Protein AF-A0A820QJJ1-F1 (afdb_monomer_lite)

Secondary structure (DSSP, 8-state):
--------HHHHHHHHHTTT----TTTSPPPS-TTTS-HHHHHHHHHHHHSTTTHHHHHHHHH-TTGGG-

Structure (mmCIF, N/CA/C/O backbone):
data_AF-A0A820QJJ1-F1
#
_entry.id   AF-A0A820QJJ1-F1
#
loop_
_atom_site.group_PDB
_atom_site.id
_atom_site.type_symbol
_atom_site.label_atom_id
_atom_site.label_alt_id
_atom_site.label_comp_id
_atom_site.label_asym_id
_atom_site.label_entity_id
_atom_site.label_seq_id
_atom_site.pdbx_PDB_ins_code
_atom_site.Cartn_x
_atom_site.Cartn_y
_atom_site.Cartn_z
_atom_site.occupancy
_atom_site.B_iso_or_equiv
_atom_site.auth_seq_id
_atom_site.auth_comp_id
_atom_site.auth_asym_id
_atom_site.auth_atom_id
_atom_site.pdbx_PDB_model_num
ATOM 1 N N . MET A 1 1 ? 15.876 -19.706 -21.105 1.00 37.44 1 MET A N 1
ATOM 2 C CA . MET A 1 1 ? 14.996 -18.519 -21.128 1.00 37.44 1 MET A CA 1
ATOM 3 C C . MET A 1 1 ? 15.220 -17.821 -19.815 1.00 37.44 1 MET A C 1
ATOM 5 O O . MET A 1 1 ? 14.521 -18.038 -18.836 1.00 37.44 1 MET A O 1
ATOM 9 N N . ASP A 1 2 ? 16.336 -17.123 -19.791 1.00 42.78 2 ASP A N 1
ATOM 10 C CA . ASP A 1 2 ? 16.892 -16.434 -18.653 1.00 42.78 2 ASP A CA 1
ATOM 11 C C . ASP A 1 2 ? 15.978 -15.242 -18.420 1.00 42.78 2 ASP A C 1
ATOM 13 O O . ASP A 1 2 ? 16.010 -14.271 -19.172 1.00 42.78 2 ASP A O 1
ATOM 17 N N . ALA A 1 3 ? 15.061 -15.393 -17.462 1.00 48.09 3 ALA A N 1
ATOM 18 C CA . ALA A 1 3 ? 14.289 -14.285 -16.941 1.00 48.09 3 ALA A CA 1
ATOM 19 C C . ALA A 1 3 ? 15.318 -13.262 -16.475 1.00 48.09 3 ALA A C 1
ATOM 21 O O . ALA A 1 3 ? 16.014 -13.473 -15.481 1.00 48.09 3 ALA A O 1
ATOM 22 N N . ASP A 1 4 ? 15.491 -12.241 -17.302 1.00 50.44 4 ASP A N 1
ATOM 23 C CA . ASP A 1 4 ? 16.337 -11.089 -17.101 1.00 50.44 4 ASP A CA 1
ATOM 24 C C . ASP A 1 4 ? 16.053 -10.582 -15.687 1.00 50.44 4 ASP A C 1
ATOM 26 O O . ASP A 1 4 ? 15.040 -9.936 -15.432 1.00 50.44 4 ASP A O 1
ATOM 30 N N . LYS A 1 5 ? 16.914 -10.968 -14.736 1.00 59.28 5 LYS A N 1
ATOM 31 C CA . LYS A 1 5 ? 16.895 -10.538 -13.334 1.00 59.28 5 LYS A CA 1
ATOM 32 C C . LYS A 1 5 ? 17.290 -9.060 -13.258 1.00 59.28 5 LYS A C 1
ATOM 34 O O . LYS A 1 5 ? 18.163 -8.680 -12.480 1.00 59.28 5 LYS A O 1
ATOM 39 N N . ARG A 1 6 ? 16.701 -8.218 -14.107 1.00 60.94 6 ARG A N 1
ATOM 40 C CA . ARG A 1 6 ? 16.768 -6.771 -14.009 1.00 60.94 6 ARG A CA 1
ATOM 41 C C . ARG A 1 6 ? 15.913 -6.393 -12.820 1.00 60.94 6 ARG A C 1
ATOM 43 O O . ARG A 1 6 ? 14.723 -6.141 -12.940 1.00 60.94 6 ARG A O 1
ATOM 50 N N . ILE A 1 7 ? 16.548 -6.415 -11.653 1.00 66.75 7 ILE A N 1
ATOM 51 C CA . ILE A 1 7 ? 15.993 -5.799 -10.459 1.00 66.75 7 ILE A CA 1
ATOM 52 C C . ILE A 1 7 ? 15.690 -4.355 -10.846 1.00 66.75 7 ILE A C 1
ATOM 54 O O . ILE A 1 7 ? 16.592 -3.620 -11.263 1.00 66.75 7 ILE A O 1
ATOM 58 N N . ASN A 1 8 ? 14.418 -3.980 -10.770 1.00 72.88 8 ASN A N 1
ATOM 59 C CA . ASN A 1 8 ? 14.005 -2.616 -11.015 1.00 72.88 8 ASN A CA 1
ATOM 60 C C . ASN A 1 8 ? 14.758 -1.723 -10.028 1.00 72.88 8 ASN A C 1
ATOM 62 O O . ASN A 1 8 ? 14.672 -1.899 -8.812 1.00 72.88 8 ASN A O 1
ATOM 66 N N . HIS A 1 9 ? 15.583 -0.820 -10.553 1.00 74.69 9 HIS A N 1
ATOM 67 C CA . HIS A 1 9 ? 16.475 -0.028 -9.716 1.00 74.69 9 HIS A CA 1
ATOM 68 C C . HIS A 1 9 ? 15.684 0.883 -8.768 1.00 74.69 9 HIS A C 1
ATOM 70 O O . HIS A 1 9 ? 16.167 1.178 -7.679 1.00 74.69 9 HIS A O 1
ATOM 76 N N . ASP A 1 10 ? 14.470 1.277 -9.162 1.00 72.00 10 ASP A N 1
ATOM 77 C CA . ASP A 1 10 ? 13.545 2.052 -8.337 1.00 72.00 10 ASP A CA 1
ATOM 78 C C . ASP A 1 10 ? 13.080 1.247 -7.115 1.00 72.00 10 ASP A C 1
ATOM 80 O O . ASP A 1 10 ? 13.247 1.691 -5.982 1.00 72.00 10 ASP A O 1
ATOM 84 N N . GLU A 1 11 ? 12.643 0.003 -7.328 1.00 74.06 11 GLU A N 1
ATOM 85 C CA . GLU A 1 11 ? 12.287 -0.924 -6.249 1.00 74.06 11 GLU A CA 1
ATOM 86 C C . GLU A 1 11 ? 13.489 -1.240 -5.365 1.00 74.06 11 GLU A C 1
ATOM 88 O O . GLU A 1 11 ? 13.385 -1.221 -4.146 1.00 74.06 11 GLU A O 1
ATOM 93 N N . TYR A 1 12 ? 14.660 -1.483 -5.953 1.00 77.69 12 TYR A N 1
ATOM 94 C CA . TYR A 1 12 ? 15.877 -1.758 -5.192 1.00 77.69 12 TYR A CA 1
ATOM 95 C C . TYR A 1 12 ? 16.281 -0.575 -4.305 1.00 77.69 12 TYR A C 1
ATOM 97 O O . TYR A 1 12 ? 16.584 -0.753 -3.125 1.00 77.69 12 TYR A O 1
ATOM 105 N N . GLN A 1 13 ? 16.266 0.643 -4.853 1.00 75.50 13 GLN A N 1
ATOM 106 C CA . GLN A 1 13 ? 16.521 1.857 -4.079 1.00 75.50 13 GLN A CA 1
ATOM 107 C C . GLN A 1 13 ? 15.446 2.075 -3.017 1.00 75.50 13 GLN A C 1
ATOM 109 O O . GLN A 1 13 ? 15.778 2.498 -1.911 1.00 75.50 13 GLN A O 1
ATOM 114 N N . PHE A 1 14 ? 14.190 1.749 -3.318 1.00 76.06 14 PHE A N 1
ATOM 115 C CA . PHE A 1 14 ? 13.116 1.785 -2.344 1.00 76.06 14 PHE A CA 1
ATOM 116 C C . PHE A 1 14 ? 13.349 0.777 -1.231 1.00 76.06 14 PHE A C 1
ATOM 118 O O . PHE A 1 14 ? 13.377 1.200 -0.096 1.00 76.06 14 PHE A O 1
ATOM 125 N N . PHE A 1 15 ? 13.635 -0.499 -1.487 1.00 74.81 15 PHE A N 1
ATOM 126 C CA . PHE A 1 15 ? 13.929 -1.467 -0.422 1.00 74.81 15 PHE A CA 1
ATOM 127 C C . PHE A 1 15 ? 15.131 -1.048 0.437 1.00 74.81 15 PHE A C 1
ATOM 129 O O . PHE A 1 15 ? 15.111 -1.232 1.653 1.00 74.81 15 PHE A O 1
ATOM 136 N N . LEU A 1 16 ? 16.149 -0.422 -0.164 1.00 79.81 16 LEU A N 1
ATOM 137 C CA . LEU A 1 16 ? 17.296 0.124 0.569 1.00 79.81 16 LEU A CA 1
ATOM 138 C C . LEU A 1 16 ? 16.953 1.356 1.421 1.00 79.81 16 LEU A C 1
ATOM 140 O O . LEU A 1 16 ? 17.596 1.582 2.445 1.00 79.81 16 LEU A O 1
ATOM 144 N N . ARG A 1 17 ? 15.976 2.167 1.001 1.00 72.88 17 ARG A N 1
ATOM 145 C CA . ARG A 1 17 ? 15.578 3.415 1.674 1.00 72.88 17 ARG A CA 1
ATOM 146 C C . ARG A 1 17 ? 14.247 3.324 2.412 1.00 72.88 17 ARG A C 1
ATOM 148 O O . ARG A 1 17 ? 13.917 4.243 3.140 1.00 72.88 17 ARG A O 1
ATOM 155 N N . ALA A 1 18 ? 13.493 2.240 2.286 1.00 68.25 18 ALA A N 1
ATOM 156 C CA . ALA A 1 18 ? 12.142 2.095 2.828 1.00 68.25 18 ALA A CA 1
ATOM 157 C C . ALA A 1 18 ? 12.154 2.142 4.357 1.00 68.25 18 ALA A C 1
ATOM 159 O O . ALA A 1 18 ? 11.200 2.596 4.975 1.00 68.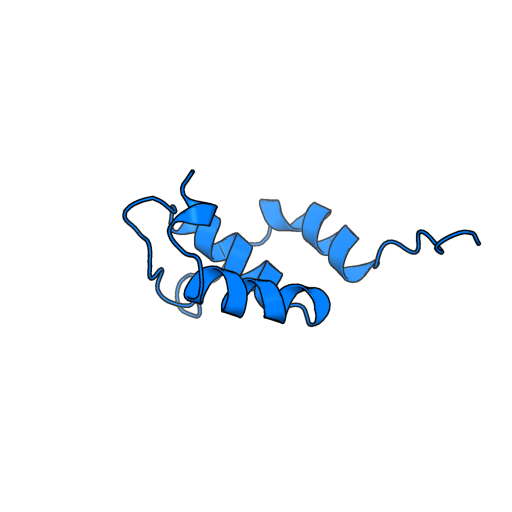25 18 ALA A O 1
ATOM 160 N N . HIS A 1 19 ? 13.266 1.726 4.969 1.00 63.47 19 HIS A N 1
ATOM 161 C CA . HIS A 1 19 ? 13.472 1.833 6.409 1.00 63.47 19 HIS A CA 1
AT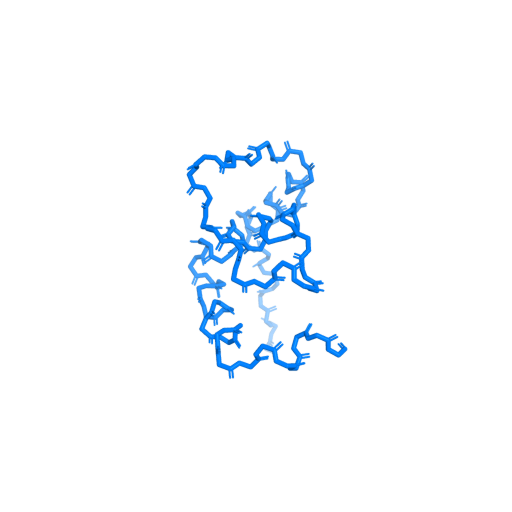OM 162 C C . HIS A 1 19 ? 13.818 3.259 6.877 1.00 63.47 19 HIS A C 1
ATOM 164 O O . HIS A 1 19 ? 13.592 3.593 8.035 1.00 63.47 19 HIS A O 1
ATOM 170 N N . THR A 1 20 ? 14.380 4.097 6.001 1.00 65.31 20 THR A N 1
ATOM 171 C CA . THR A 1 20 ? 14.778 5.486 6.298 1.00 65.31 20 THR A CA 1
ATOM 172 C C . THR A 1 20 ? 13.838 6.525 5.695 1.00 65.31 20 THR A C 1
ATOM 174 O O . THR A 1 20 ? 13.991 7.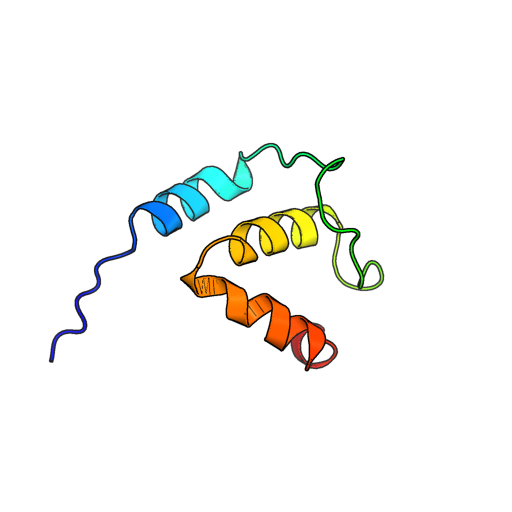717 5.969 1.00 65.31 20 THR A O 1
ATOM 177 N N . LEU A 1 21 ? 12.866 6.096 4.887 1.00 66.25 21 LEU A N 1
ATOM 178 C CA . LEU A 1 21 ? 11.847 6.956 4.316 1.00 66.25 21 LEU A CA 1
ATOM 179 C C . LEU A 1 21 ? 11.002 7.484 5.473 1.00 66.25 21 LEU A C 1
ATOM 181 O O . LEU A 1 21 ? 10.299 6.732 6.144 1.00 66.25 21 LEU A O 1
ATOM 185 N N . THR A 1 22 ? 11.114 8.781 5.743 1.00 62.94 22 THR A N 1
ATOM 186 C CA . THR A 1 22 ? 10.205 9.443 6.674 1.00 62.94 22 THR A CA 1
ATOM 187 C C . THR A 1 22 ? 8.870 9.537 5.963 1.00 62.94 22 THR A C 1
ATOM 189 O O . THR A 1 22 ? 8.728 10.300 5.008 1.00 62.94 22 THR A O 1
ATOM 192 N N . ILE A 1 23 ? 7.937 8.679 6.360 1.00 67.31 23 ILE A N 1
ATOM 193 C CA . ILE A 1 23 ? 6.621 8.644 5.751 1.00 67.31 23 ILE A CA 1
ATOM 194 C C . ILE A 1 23 ? 5.796 9.781 6.342 1.00 67.31 23 ILE A C 1
ATOM 196 O O . ILE A 1 23 ? 5.710 9.954 7.557 1.00 67.31 23 ILE A O 1
ATOM 200 N N . ASP A 1 24 ? 5.227 10.588 5.456 1.00 64.25 24 ASP A N 1
ATOM 201 C CA . ASP A 1 24 ? 4.363 11.695 5.825 1.00 64.25 24 ASP A CA 1
ATOM 202 C C . ASP A 1 24 ? 2.988 11.147 6.239 1.00 64.25 24 ASP A C 1
ATOM 204 O O . ASP A 1 24 ? 2.142 10.818 5.407 1.00 64.25 24 ASP A O 1
ATOM 208 N N . HIS A 1 25 ? 2.785 10.996 7.548 1.00 62.62 25 HIS A N 1
ATOM 209 C CA . HIS A 1 25 ? 1.561 10.428 8.122 1.00 62.62 25 HIS A CA 1
ATOM 210 C C . HIS A 1 25 ? 0.306 11.298 7.895 1.00 62.62 25 HIS A C 1
ATOM 212 O O . HIS A 1 25 ? -0.804 10.836 8.152 1.00 62.62 25 HIS A O 1
ATOM 218 N N . GLU A 1 26 ? 0.451 12.543 7.422 1.00 58.53 26 GLU A N 1
ATOM 219 C CA . GLU A 1 26 ? -0.672 13.451 7.135 1.00 58.53 26 GLU A CA 1
ATOM 220 C C . GLU A 1 26 ? -1.275 13.220 5.741 1.00 58.53 26 GLU A C 1
ATOM 222 O O . GLU A 1 26 ? -2.473 13.418 5.537 1.00 58.53 26 GLU A O 1
ATOM 227 N N . THR A 1 27 ? -0.468 12.761 4.781 1.00 61.09 27 THR A N 1
ATOM 228 C CA . THR A 1 27 ? -0.907 12.425 3.413 1.00 61.09 27 THR A CA 1
ATOM 229 C C . THR A 1 27 ? -1.150 10.929 3.196 1.00 61.09 27 THR A C 1
ATOM 231 O O . THR A 1 27 ? -1.599 10.508 2.124 1.00 61.09 27 THR A O 1
ATOM 234 N N . GLN A 1 28 ? -0.871 10.121 4.215 1.00 66.69 28 GLN A N 1
ATOM 235 C CA . GLN A 1 28 ? -1.045 8.678 4.212 1.00 66.69 28 GLN A CA 1
ATOM 236 C C . GLN A 1 28 ? -2.512 8.255 4.231 1.00 66.69 28 GLN A C 1
ATOM 238 O O . GLN A 1 28 ? -3.367 8.851 4.890 1.00 66.69 28 GLN A O 1
ATOM 243 N N . PHE A 1 29 ? -2.810 7.178 3.501 1.00 68.31 29 PHE A N 1
ATOM 244 C CA . PHE A 1 29 ? -4.135 6.572 3.554 1.00 68.31 29 PHE A CA 1
ATOM 245 C C . PHE A 1 29 ? -4.386 6.080 4.974 1.00 68.31 29 PHE A C 1
ATOM 247 O O . PHE A 1 29 ? -3.568 5.340 5.514 1.00 68.31 29 PHE A O 1
ATOM 254 N N . SER A 1 30 ? -5.525 6.439 5.567 1.00 70.88 30 SER A N 1
ATOM 255 C CA . SER A 1 30 ? -5.896 5.898 6.873 1.00 70.88 30 SER A CA 1
ATOM 256 C C . SER A 1 30 ? -5.889 4.376 6.821 1.00 70.88 30 SER A C 1
ATOM 258 O O . SER A 1 30 ? -6.443 3.780 5.897 1.00 70.88 30 SER A O 1
ATOM 260 N N . ASN A 1 31 ? -5.240 3.764 7.807 1.00 73.62 31 ASN A N 1
ATOM 261 C CA . ASN A 1 31 ? -5.142 2.321 7.913 1.00 73.62 31 ASN A CA 1
ATOM 262 C 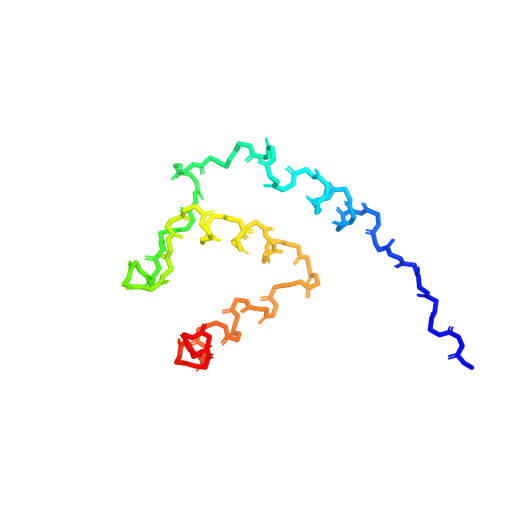C . ASN A 1 31 ? -6.546 1.711 8.091 1.00 73.62 31 ASN A C 1
ATOM 264 O O . ASN A 1 31 ? -7.195 1.985 9.105 1.00 73.62 31 ASN A O 1
ATOM 268 N N . PRO A 1 32 ? -7.030 0.889 7.142 1.00 72.12 32 PRO A N 1
ATOM 269 C CA . PRO A 1 32 ? -8.317 0.213 7.269 1.00 72.12 32 PRO A CA 1
ATOM 270 C C . PRO A 1 32 ? -8.259 -0.971 8.250 1.00 72.12 32 PRO A C 1
ATOM 272 O O . PRO A 1 32 ? -9.302 -1.463 8.681 1.00 72.12 32 PRO A O 1
ATOM 275 N N . PHE A 1 33 ? -7.057 -1.416 8.641 1.00 72.94 33 PHE A N 1
ATOM 276 C CA . PHE A 1 33 ? -6.815 -2.616 9.443 1.00 72.94 33 PHE A CA 1
ATOM 277 C C . PHE A 1 33 ? -5.943 -2.386 10.697 1.00 72.94 33 PHE A C 1
ATOM 279 O O . PHE A 1 33 ? -5.017 -3.161 10.955 1.00 72.94 33 PHE A O 1
ATOM 286 N N . PRO A 1 34 ? -6.263 -1.413 11.572 1.00 73.62 34 PRO A N 1
ATOM 287 C CA . PRO A 1 34 ? -5.466 -1.134 12.774 1.00 73.62 34 PRO A CA 1
ATOM 288 C C . PRO A 1 34 ? -5.469 -2.283 13.799 1.00 73.62 34 PRO A C 1
ATOM 290 O O . PRO A 1 34 ? -4.695 -2.273 14.750 1.00 73.62 34 PRO A O 1
ATOM 293 N N . ALA A 1 35 ? -6.351 -3.276 13.633 1.00 75.75 35 ALA A N 1
ATOM 294 C CA . ALA A 1 35 ? -6.476 -4.419 14.534 1.00 75.75 35 ALA A CA 1
ATOM 295 C C . ALA A 1 35 ? -5.343 -5.452 14.394 1.00 75.75 35 ALA A C 1
ATOM 297 O O . ALA A 1 35 ? -5.119 -6.229 15.319 1.00 75.75 35 ALA A O 1
ATOM 298 N N . TRP A 1 36 ? -4.678 -5.512 13.238 1.00 78.31 36 TRP A N 1
ATOM 299 C CA . TRP A 1 36 ? -3.608 -6.487 12.978 1.00 78.31 36 TRP A CA 1
ATOM 300 C C . TRP A 1 36 ? -2.424 -5.906 12.200 1.00 78.31 36 TRP A C 1
ATOM 302 O O . TRP A 1 36 ? -1.350 -6.506 12.196 1.00 78.31 36 TRP A O 1
ATOM 312 N N . LEU A 1 37 ? -2.590 -4.731 11.593 1.00 76.38 37 LEU A N 1
ATOM 313 C CA . LEU A 1 37 ? -1.544 -4.037 10.868 1.00 76.38 37 LEU A CA 1
ATOM 314 C C . LEU A 1 37 ? -1.213 -2.722 11.576 1.00 76.38 37 LEU A C 1
ATOM 316 O O . LEU A 1 37 ? -2.066 -1.845 11.692 1.00 76.38 37 LEU A O 1
ATOM 320 N N . ASP A 1 38 ? 0.024 -2.579 12.048 1.00 79.94 38 ASP A N 1
ATOM 321 C CA . ASP A 1 38 ? 0.524 -1.319 12.603 1.00 79.94 38 ASP A CA 1
ATOM 322 C C . ASP A 1 38 ? 0.493 -0.204 11.557 1.00 79.94 38 ASP A C 1
ATOM 324 O O . ASP A 1 38 ? 0.817 -0.440 10.392 1.00 79.94 38 ASP A O 1
ATOM 328 N N . ASN A 1 39 ? 0.212 1.027 11.993 1.00 75.12 39 ASN A N 1
ATOM 329 C CA . ASN A 1 39 ? 0.223 2.193 11.107 1.00 75.12 39 ASN A CA 1
ATOM 330 C C . ASN A 1 39 ? 1.559 2.312 10.367 1.00 75.12 39 ASN A C 1
ATOM 332 O O . ASN A 1 39 ? 1.550 2.335 9.150 1.00 75.12 39 ASN A O 1
ATOM 336 N N . ASN A 1 40 ? 2.695 2.180 11.061 1.00 76.25 40 ASN A N 1
ATOM 337 C CA . ASN A 1 40 ? 4.018 2.242 10.429 1.00 76.25 40 ASN A CA 1
ATOM 338 C C . ASN A 1 40 ? 4.243 1.162 9.343 1.00 76.25 40 ASN A C 1
ATOM 340 O O . ASN A 1 40 ? 4.976 1.376 8.382 1.00 76.25 40 ASN A O 1
ATOM 344 N N . ARG A 1 41 ? 3.618 -0.017 9.475 1.00 76.62 41 ARG A N 1
ATOM 345 C CA . ARG A 1 41 ? 3.698 -1.081 8.455 1.00 76.62 41 ARG A CA 1
ATOM 346 C C . ARG A 1 41 ? 2.763 -0.796 7.288 1.00 76.62 41 ARG A C 1
ATOM 348 O O . ARG A 1 41 ? 3.145 -0.998 6.141 1.00 76.62 41 ARG A O 1
ATOM 355 N N . TRP A 1 42 ? 1.559 -0.313 7.581 1.00 80.31 42 TRP A N 1
ATOM 356 C CA . TRP A 1 42 ? 0.622 0.158 6.568 1.00 80.31 42 TRP A CA 1
ATOM 357 C C . TRP A 1 42 ? 1.207 1.313 5.753 1.00 80.31 42 TRP A C 1
ATOM 359 O O . TRP A 1 42 ? 1.087 1.317 4.533 1.00 80.31 42 TRP A O 1
ATOM 369 N N . ASP A 1 43 ? 1.914 2.222 6.418 1.00 78.62 43 ASP A N 1
ATOM 370 C CA . ASP A 1 43 ? 2.618 3.346 5.823 1.00 78.62 43 ASP A CA 1
ATOM 371 C C . ASP A 1 43 ? 3.640 2.864 4.777 1.00 78.62 43 ASP A C 1
ATOM 373 O O . ASP A 1 43 ? 3.649 3.311 3.628 1.00 78.62 43 ASP A O 1
ATOM 377 N N . GLN A 1 44 ? 4.458 1.871 5.136 1.00 77.62 44 GLN A N 1
ATOM 378 C CA . GLN A 1 44 ? 5.422 1.253 4.219 1.00 77.62 44 GLN A CA 1
ATOM 379 C C . GLN A 1 44 ? 4.740 0.514 3.060 1.00 77.62 44 GLN A C 1
ATOM 381 O O . GLN A 1 44 ? 5.195 0.590 1.917 1.00 77.62 44 GLN A O 1
ATOM 386 N N . MET A 1 45 ? 3.642 -0.193 3.339 1.00 78.38 45 MET A N 1
ATOM 387 C CA . MET A 1 45 ? 2.878 -0.907 2.316 1.00 78.38 45 MET A CA 1
ATOM 388 C C . MET A 1 45 ? 2.191 0.041 1.338 1.00 78.38 45 MET A C 1
ATOM 390 O O . MET A 1 45 ? 2.159 -0.242 0.145 1.00 78.38 45 MET A O 1
ATOM 394 N N . SER A 1 46 ? 1.636 1.157 1.800 1.00 78.81 46 SER A N 1
ATOM 395 C CA . SER A 1 46 ? 0.933 2.105 0.938 1.00 78.81 46 SER A CA 1
ATOM 396 C C . SER A 1 46 ? 1.897 2.830 -0.008 1.00 78.81 46 SER A C 1
ATOM 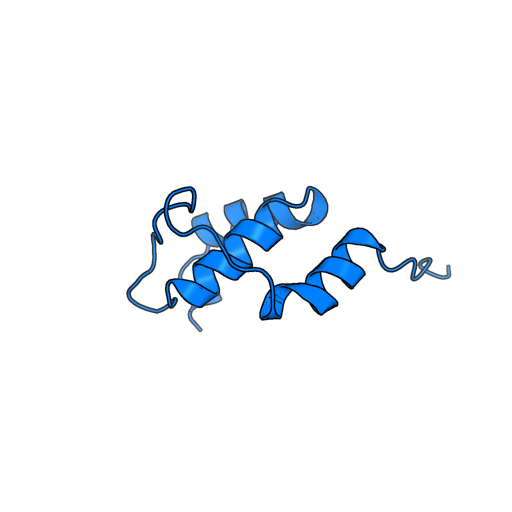398 O O . SER A 1 46 ? 1.540 3.048 -1.170 1.00 78.81 46 SER A O 1
ATOM 400 N N . GLU A 1 47 ? 3.130 3.102 0.434 1.00 79.69 47 GLU A N 1
ATOM 401 C CA . GLU A 1 47 ? 4.214 3.582 -0.430 1.00 79.69 47 GLU A CA 1
ATOM 402 C C . GLU A 1 47 ? 4.686 2.502 -1.414 1.00 79.69 47 GLU A C 1
ATOM 404 O O . GLU A 1 47 ? 4.882 2.801 -2.590 1.00 79.69 47 GLU A O 1
ATOM 409 N N . LEU A 1 48 ? 4.777 1.234 -0.992 1.00 80.00 48 LEU A N 1
ATOM 410 C CA . LEU A 1 48 ? 5.077 0.121 -1.903 1.00 80.00 48 LEU A CA 1
ATOM 411 C C . LEU A 1 48 ? 4.007 0.015 -3.000 1.00 80.00 48 LEU A C 1
ATOM 413 O O . LEU A 1 48 ? 4.315 0.003 -4.186 1.00 80.00 48 LEU A O 1
ATOM 417 N N . ILE A 1 49 ? 2.734 0.045 -2.611 1.00 79.19 49 ILE A N 1
ATOM 418 C CA . ILE A 1 49 ? 1.559 0.016 -3.491 1.00 79.19 49 ILE A CA 1
ATOM 419 C C . ILE A 1 49 ? 1.507 1.214 -4.460 1.00 79.19 49 ILE A C 1
ATOM 421 O O . ILE A 1 49 ? 0.850 1.139 -5.503 1.00 79.19 49 ILE A O 1
ATOM 425 N N . ARG A 1 50 ? 2.164 2.339 -4.142 1.00 76.31 50 ARG A N 1
ATOM 426 C CA . ARG A 1 50 ? 2.232 3.515 -5.028 1.00 76.31 50 ARG A CA 1
ATOM 427 C C . ARG A 1 50 ? 3.010 3.205 -6.312 1.00 76.31 50 ARG A C 1
ATOM 429 O O . ARG A 1 50 ? 2.722 3.795 -7.361 1.00 76.31 50 ARG A O 1
ATOM 436 N N . MET A 1 51 ? 3.941 2.256 -6.254 1.00 77.94 51 MET A N 1
ATOM 437 C CA . MET A 1 51 ? 4.679 1.789 -7.420 1.00 77.94 51 MET A CA 1
ATOM 438 C C . MET A 1 51 ? 3.759 1.054 -8.398 1.00 77.94 51 MET A C 1
ATOM 440 O O . MET A 1 51 ? 2.907 0.274 -7.975 1.00 77.94 51 MET A O 1
ATOM 444 N N . PRO A 1 52 ? 3.927 1.259 -9.715 1.00 73.69 52 PRO A N 1
ATOM 445 C CA . PRO A 1 52 ? 3.056 0.673 -10.732 1.00 73.69 52 PRO A CA 1
ATOM 446 C C . PRO A 1 52 ? 2.996 -0.860 -10.681 1.00 73.69 52 PRO A C 1
ATOM 448 O O . PRO A 1 52 ? 1.929 -1.410 -10.940 1.00 73.69 52 PRO A O 1
ATOM 451 N N . ASP A 1 53 ? 4.087 -1.520 -10.290 1.00 76.50 53 ASP A N 1
ATOM 452 C CA . ASP A 1 53 ? 4.175 -2.984 -10.193 1.00 76.50 53 ASP A CA 1
ATOM 453 C C . ASP A 1 53 ? 3.330 -3.554 -9.036 1.00 76.50 53 ASP A C 1
ATOM 455 O O . ASP A 1 53 ? 2.725 -4.619 -9.138 1.00 76.50 53 ASP A O 1
ATOM 459 N N . TYR A 1 54 ? 3.185 -2.786 -7.953 1.00 78.31 54 TYR A N 1
ATOM 460 C CA . TYR A 1 54 ? 2.536 -3.219 -6.715 1.00 78.31 54 TYR A CA 1
ATOM 461 C C . TYR A 1 54 ? 1.131 -2.650 -6.514 1.00 78.31 54 TYR A C 1
ATOM 463 O O . TYR A 1 54 ? 0.493 -2.932 -5.499 1.00 78.31 54 TYR A O 1
ATOM 471 N N . ARG A 1 55 ? 0.589 -1.897 -7.479 1.00 77.81 55 ARG A N 1
ATOM 472 C CA . ARG A 1 55 ? -0.793 -1.382 -7.395 1.00 77.81 55 ARG A CA 1
ATOM 473 C C . ARG A 1 55 ? -1.820 -2.494 -7.191 1.00 77.81 55 ARG A C 1
ATOM 475 O O . ARG A 1 55 ? -2.807 -2.289 -6.493 1.00 77.81 55 ARG A O 1
ATOM 482 N N . PHE A 1 56 ? -1.562 -3.670 -7.761 1.00 80.12 56 PHE A N 1
ATOM 483 C CA . PHE A 1 56 ? -2.399 -4.859 -7.607 1.00 80.12 56 PHE A CA 1
ATOM 484 C C . PHE A 1 56 ? -2.422 -5.396 -6.166 1.00 80.12 56 PHE A C 1
ATOM 486 O O . PHE A 1 56 ? -3.431 -5.957 -5.749 1.00 80.12 56 PHE A O 1
ATOM 493 N N . LEU A 1 57 ? -1.367 -5.170 -5.369 1.00 78.56 57 LEU A N 1
ATOM 494 C CA . LEU A 1 57 ? -1.356 -5.587 -3.965 1.00 78.56 57 LEU A CA 1
ATOM 495 C C . LEU A 1 57 ? -2.442 -4.878 -3.155 1.00 78.56 57 LEU A C 1
ATOM 497 O O . LEU A 1 57 ? -3.012 -5.497 -2.267 1.00 78.56 57 LEU A O 1
ATOM 501 N N . ARG A 1 58 ? -2.781 -3.620 -3.480 1.00 75.50 58 ARG A N 1
ATOM 502 C CA . ARG A 1 58 ? -3.901 -2.911 -2.833 1.00 75.50 58 ARG A CA 1
ATOM 503 C C . ARG A 1 58 ? -5.216 -3.644 -3.020 1.00 75.50 58 ARG A C 1
ATOM 505 O O . ARG A 1 58 ? -5.972 -3.803 -2.072 1.00 75.50 58 ARG A O 1
ATOM 512 N N . ASP A 1 59 ? -5.469 -4.041 -4.256 1.00 79.31 59 ASP A N 1
ATOM 513 C CA . ASP A 1 59 ? -6.696 -4.711 -4.655 1.00 79.31 59 ASP A CA 1
ATOM 514 C C . ASP A 1 59 ? -6.781 -6.104 -4.014 1.00 79.31 59 ASP A C 1
ATOM 516 O O . ASP A 1 59 ? -7.812 -6.467 -3.457 1.00 79.31 59 ASP A O 1
ATOM 520 N N . LEU A 1 60 ? -5.661 -6.834 -3.943 1.00 80.88 60 LEU A N 1
ATOM 521 C CA . LEU A 1 60 ? -5.587 -8.086 -3.186 1.00 80.88 60 LEU A CA 1
ATOM 522 C C . LEU A 1 60 ? -5.786 -7.914 -1.679 1.00 80.88 60 LEU A C 1
ATOM 524 O O . LEU A 1 60 ? -6.378 -8.785 -1.045 1.00 80.88 60 LEU A O 1
ATOM 528 N N . PHE A 1 61 ? -5.265 -6.838 -1.093 1.00 75.88 61 PHE A N 1
ATOM 529 C CA . PHE A 1 61 ? -5.461 -6.533 0.324 1.00 75.88 61 PHE A CA 1
ATOM 530 C C . PHE A 1 61 ? -6.933 -6.278 0.645 1.00 75.88 61 PHE A C 1
ATOM 532 O O . PHE A 1 61 ? -7.414 -6.706 1.693 1.00 75.88 61 PHE A O 1
ATOM 539 N N . ASP A 1 62 ? -7.639 -5.596 -0.258 1.00 75.12 62 ASP A N 1
ATOM 540 C CA . ASP A 1 62 ? -9.067 -5.310 -0.123 1.00 75.12 62 ASP A CA 1
ATOM 541 C C . ASP A 1 62 ? -9.922 -6.567 -0.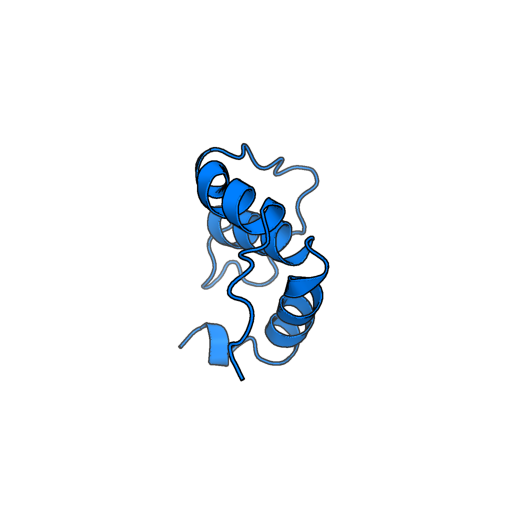353 1.00 75.12 62 ASP A C 1
ATOM 543 O O . ASP A 1 62 ? -10.853 -6.840 0.405 1.00 75.12 62 ASP A O 1
ATOM 547 N N . GLN A 1 63 ? -9.553 -7.394 -1.339 1.00 80.38 63 GLN A N 1
ATOM 548 C CA . GLN A 1 63 ? -10.256 -8.640 -1.650 1.00 80.38 63 GLN A CA 1
ATOM 549 C C . GLN A 1 63 ? -10.042 -9.745 -0.603 1.00 80.38 63 GLN A C 1
ATOM 551 O O . GLN A 1 63 ? -10.976 -10.493 -0.308 1.00 80.38 63 GLN A O 1
ATOM 556 N N . PHE A 1 64 ? -8.840 -9.866 -0.027 1.00 80.06 64 PHE A N 1
ATOM 557 C CA . PHE A 1 64 ? -8.467 -10.991 0.844 1.00 80.06 64 PHE A CA 1
ATOM 558 C C . PHE A 1 64 ? -7.870 -10.590 2.205 1.00 80.06 64 PHE A C 1
ATOM 560 O O . PHE A 1 64 ? -6.885 -11.182 2.641 1.00 80.06 64 PHE A O 1
ATOM 567 N N . PRO A 1 65 ? -8.473 -9.667 2.973 1.00 70.56 65 PRO A N 1
ATOM 568 C CA . PRO A 1 65 ? -7.883 -9.162 4.218 1.00 70.56 65 PRO A CA 1
ATOM 569 C C . PRO A 1 65 ? -7.699 -10.228 5.313 1.00 70.56 65 PRO A C 1
ATOM 571 O O . PRO A 1 65 ? -6.975 -9.997 6.278 1.00 70.56 65 PRO A O 1
ATOM 574 N N . LYS A 1 66 ? -8.367 -11.386 5.200 1.00 73.19 66 LYS A N 1
ATOM 575 C CA . LYS A 1 66 ? -8.196 -12.521 6.122 1.00 73.19 66 LYS A CA 1
ATOM 576 C C . LYS A 1 66 ? -6.931 -13.331 5.838 1.00 73.19 66 LYS A C 1
ATOM 578 O O . LYS A 1 66 ? -6.255 -13.676 6.795 1.00 73.19 66 LYS A O 1
ATOM 583 N N . ASP A 1 67 ? -6.611 -13.579 4.568 1.00 77.06 67 ASP A N 1
ATOM 584 C CA . ASP A 1 67 ? -5.411 -14.328 4.157 1.00 77.06 67 ASP A CA 1
ATOM 585 C C . ASP A 1 67 ? -4.131 -13.580 4.542 1.00 77.06 67 ASP A C 1
ATOM 587 O O . ASP A 1 67 ? -3.157 -14.184 4.962 1.00 77.06 67 ASP A O 1
ATOM 591 N N . TRP A 1 68 ? -4.147 -12.245 4.476 1.00 73.06 68 TRP A N 1
ATOM 592 C CA . TRP A 1 68 ? -3.006 -11.419 4.888 1.00 73.06 68 TRP A CA 1
ATOM 593 C C . TRP A 1 68 ? -2.756 -11.394 6.401 1.00 73.06 68 TRP A C 1
ATOM 595 O O . TRP A 1 68 ? -1.693 -10.948 6.836 1.00 73.06 68 TRP A O 1
ATOM 605 N N . LYS A 1 69 ? -3.743 -11.805 7.203 1.00 68.12 69 LYS A N 1
ATOM 606 C CA . LYS A 1 69 ? -3.647 -11.833 8.664 1.00 68.12 69 LYS A CA 1
ATOM 607 C C . LYS A 1 69 ? -3.067 -13.156 9.188 1.00 68.12 69 LYS A C 1
ATOM 609 O O . LYS A 1 69 ? -2.596 -13.161 10.327 1.00 68.12 69 LYS A O 1
ATOM 614 N N . GLU A 1 70 ? -3.169 -14.248 8.425 1.00 58.16 70 GLU A N 1
ATOM 615 C CA . GLU A 1 70 ? -2.689 -15.583 8.832 1.00 58.16 70 GLU A CA 1
ATOM 616 C C . GLU A 1 70 ? -1.163 -15.738 8.785 1.00 58.16 70 GLU A C 1
ATOM 618 O O . GLU A 1 70 ? -0.502 -15.119 7.922 1.00 58.16 70 GLU A O 1
#

Radius of gyration: 13.85 Å; chains: 1; bounding box: 28×32×36 Å

Organism: NCBI:txid433720

Foldseek 3Di:
DPPPPPPPVVVVVCVVCLVVPPQDLVPADPDPCVPQAPPSRSSSLVVVCVDPVNVVVVVVCVVCVPVVRD

Sequence (70 aa):
MDADKRINHDEYQFFLRAHTLTIDHETQFSNPFPAWLDNNRWDQMSELIRMPDYRFLRDLFDQFPKDWKE

pLDDT: mean 71.6, std 9.01, range [37.44, 80.88]